Protein AF-A0A9E2EVC2-F1 (afdb_monomer_lite)

Foldseek 3Di:
DQLDDDNCVLVQLQDPVNVVVDLFAEAEAQALVRQLVVQCCCCVVRVHHHQEYEYNCQVDPVSQVSCCVRRVHHYDYCVPRVVVVVVSVCVSSVVDDPPPVPPDD

Structure (mmCIF, N/CA/C/O backbone):
data_AF-A0A9E2EVC2-F1
#
_entry.id   AF-A0A9E2EVC2-F1
#
loop_
_atom_site.group_PDB
_atom_site.id
_atom_site.type_symbol
_atom_site.label_atom_id
_atom_site.label_alt_id
_atom_site.label_comp_id
_atom_site.label_asym_id
_atom_site.label_entity_id
_atom_site.label_seq_id
_atom_site.pdbx_PDB_ins_code
_atom_site.Cartn_x
_atom_site.Cartn_y
_atom_site.Cartn_z
_atom_site.occupancy
_atom_site.B_iso_or_equiv
_atom_site.auth_seq_id
_atom_site.auth_comp_id
_atom_site.auth_asym_id
_atom_site.auth_atom_id
_atom_site.pdbx_PDB_model_num
ATOM 1 N N . ASP A 1 1 ? 1.700 12.436 -0.947 1.00 60.59 1 ASP A N 1
ATOM 2 C CA . ASP A 1 1 ? 1.929 13.203 0.288 1.00 60.59 1 ASP A CA 1
ATOM 3 C C . ASP A 1 1 ? 0.591 13.540 0.945 1.00 60.59 1 ASP A C 1
ATOM 5 O O . ASP A 1 1 ? 0.087 14.644 0.815 1.00 60.59 1 ASP A O 1
ATOM 9 N N . GLY A 1 2 ? -0.072 12.524 1.504 1.00 78.56 2 GLY A N 1
ATOM 10 C CA . GLY A 1 2 ? -1.381 12.687 2.152 1.00 78.56 2 GLY A CA 1
ATOM 11 C C . GLY A 1 2 ? -1.399 12.209 3.601 1.00 78.56 2 GLY A C 1
ATOM 12 O O . GLY A 1 2 ? -2.207 12.693 4.379 1.00 78.56 2 GLY A O 1
ATOM 13 N N . LEU A 1 3 ? -0.499 11.288 3.972 1.00 82.94 3 LEU A N 1
ATOM 14 C CA . LEU A 1 3 ? -0.432 10.705 5.316 1.00 82.94 3 LEU A CA 1
ATOM 15 C C . LEU A 1 3 ? 0.119 11.673 6.366 1.00 82.94 3 LEU A C 1
ATOM 17 O O . LEU A 1 3 ? -0.313 11.626 7.512 1.00 82.94 3 LEU A O 1
ATOM 21 N N . LEU A 1 4 ? 1.062 12.535 5.979 1.00 77.88 4 LEU A N 1
ATOM 22 C CA . LEU A 1 4 ? 1.629 13.565 6.840 1.00 77.88 4 LEU A CA 1
ATOM 23 C C . LEU A 1 4 ? 1.131 14.931 6.375 1.00 77.88 4 LEU A C 1
ATOM 25 O O . LEU A 1 4 ? 1.294 15.293 5.214 1.00 77.88 4 LEU A O 1
ATOM 29 N N . GLY A 1 5 ? 0.532 15.695 7.285 1.00 72.12 5 GLY A N 1
ATOM 30 C CA . GLY A 1 5 ? 0.155 17.083 7.034 1.00 72.12 5 GLY A CA 1
ATOM 31 C C . GLY A 1 5 ? -1.298 17.410 7.361 1.00 72.12 5 GLY A C 1
ATOM 32 O O . GLY A 1 5 ? -2.071 16.589 7.847 1.00 72.12 5 GLY A O 1
ATOM 33 N N . ALA A 1 6 ? -1.677 18.653 7.077 1.00 69.50 6 ALA A N 1
ATOM 34 C CA . ALA A 1 6 ? -2.958 19.237 7.479 1.00 69.50 6 ALA A CA 1
ATOM 35 C C . ALA A 1 6 ? -4.164 18.787 6.627 1.00 69.50 6 ALA A C 1
ATOM 37 O O . ALA A 1 6 ? -5.245 19.357 6.741 1.00 69.50 6 ALA A O 1
ATOM 38 N N . TYR A 1 7 ? -4.000 17.770 5.775 1.00 77.88 7 TYR A N 1
ATOM 39 C CA . TYR A 1 7 ? -5.039 17.295 4.852 1.00 77.88 7 TYR A CA 1
ATOM 40 C C . TYR A 1 7 ? -6.107 16.409 5.516 1.00 77.88 7 TYR A C 1
ATOM 42 O O . TYR A 1 7 ? -7.018 15.937 4.842 1.00 77.88 7 TYR A O 1
ATOM 50 N N . GLY A 1 8 ? -6.010 16.162 6.825 1.00 81.62 8 GLY A N 1
ATOM 51 C CA . GLY A 1 8 ? -7.037 15.454 7.598 1.00 81.62 8 GLY A CA 1
ATOM 52 C C . GLY A 1 8 ? -7.050 13.930 7.437 1.00 81.62 8 GLY A C 1
ATOM 53 O O . GLY A 1 8 ? -7.843 13.270 8.101 1.00 81.62 8 GLY A O 1
ATOM 54 N N . VAL A 1 9 ? -6.159 13.347 6.626 1.00 88.31 9 VAL A N 1
ATOM 55 C CA . VAL A 1 9 ? -6.045 11.883 6.464 1.00 88.31 9 VAL A CA 1
ATOM 56 C C . VAL A 1 9 ? -5.754 11.198 7.797 1.00 88.31 9 VAL A C 1
ATOM 58 O O . VAL A 1 9 ? -6.327 10.154 8.087 1.00 88.31 9 VAL A O 1
ATOM 61 N N . GLU A 1 10 ? -4.934 11.815 8.647 1.00 88.56 10 GLU A N 1
ATOM 62 C CA . GLU A 1 10 ? -4.679 11.315 9.997 1.00 88.56 10 GLU A CA 1
ATOM 63 C C . GLU A 1 10 ? -5.972 11.171 10.814 1.00 88.56 10 GLU A C 1
ATOM 65 O O . GLU A 1 10 ? -6.178 10.141 11.450 1.00 88.56 10 GLU A O 1
ATOM 70 N N . ALA A 1 11 ? -6.876 12.155 10.761 1.00 88.88 11 ALA A N 1
ATOM 71 C CA . ALA A 1 11 ? -8.147 12.082 11.481 1.00 88.88 11 ALA A CA 1
ATOM 72 C C . ALA A 1 11 ? -9.022 10.924 10.973 1.00 88.88 11 ALA A C 1
ATOM 74 O O . ALA A 1 11 ? -9.647 10.235 11.773 1.00 88.88 11 ALA A O 1
ATOM 75 N N . ILE A 1 12 ? -9.007 10.669 9.660 1.00 90.88 12 ILE A N 1
ATOM 76 C CA . ILE A 1 12 ? -9.727 9.553 9.030 1.00 90.88 12 ILE A CA 1
ATOM 77 C C . ILE A 1 12 ? -9.161 8.203 9.493 1.00 90.88 12 ILE A C 1
ATOM 79 O O . ILE A 1 12 ? -9.924 7.313 9.850 1.00 90.88 12 ILE A O 1
ATOM 83 N N . LEU A 1 13 ? -7.834 8.041 9.508 1.00 91.62 13 LEU A N 1
ATOM 84 C CA . LEU A 1 13 ? -7.190 6.772 9.877 1.00 91.62 13 LEU A CA 1
ATOM 85 C C . LEU A 1 13 ? -7.205 6.500 11.393 1.00 91.62 13 LEU A C 1
ATOM 87 O O . LEU A 1 13 ? -7.115 5.343 11.816 1.00 91.62 13 LEU A O 1
ATOM 91 N N . ARG A 1 14 ? -7.327 7.547 12.220 1.00 90.44 14 ARG A N 1
ATOM 92 C CA . ARG A 1 14 ? -7.511 7.417 13.676 1.00 90.44 14 ARG A CA 1
ATOM 93 C C . ARG A 1 14 ? -8.938 7.056 14.071 1.00 90.44 14 ARG A C 1
ATOM 95 O O . ARG A 1 14 ? -9.112 6.488 15.147 1.00 90.44 14 ARG A O 1
ATOM 102 N N . ASP A 1 15 ? -9.927 7.364 13.235 1.00 93.69 15 ASP A N 1
ATOM 103 C CA . ASP A 1 15 ? -11.318 7.022 13.513 1.00 93.69 15 ASP A CA 1
ATOM 104 C C . ASP A 1 15 ? -11.527 5.500 13.471 1.00 93.69 15 ASP A C 1
ATOM 106 O O . ASP A 1 15 ? -11.286 4.833 12.462 1.00 93.69 15 ASP A O 1
ATOM 110 N N . GLU A 1 16 ? -11.978 4.939 14.591 1.00 92.31 16 GLU A N 1
ATOM 111 C CA . GLU A 1 16 ? -12.150 3.494 14.745 1.00 92.31 16 GLU A CA 1
ATOM 112 C C . GLU A 1 16 ? -13.241 2.933 13.834 1.00 92.31 16 GLU A C 1
ATOM 114 O O . GLU A 1 16 ? -13.089 1.830 13.312 1.00 92.31 16 GLU A O 1
ATOM 119 N N . SER A 1 17 ? -14.325 3.684 13.618 1.00 94.62 17 SER A N 1
ATOM 120 C CA . SER A 1 17 ? -15.442 3.237 12.786 1.00 94.62 17 SER A CA 1
ATOM 121 C C . SER A 1 17 ? -15.038 3.170 11.317 1.00 94.62 17 SER A C 1
ATOM 123 O O . SER A 1 17 ? -15.374 2.209 10.623 1.00 94.62 17 SER A O 1
ATOM 125 N N . ILE A 1 18 ? -14.241 4.142 10.865 1.00 93.00 18 ILE A N 1
ATOM 126 C CA . ILE A 1 18 ? -13.677 4.140 9.520 1.00 93.00 18 ILE A CA 1
ATOM 127 C C . ILE A 1 18 ? -12.673 3.003 9.393 1.00 93.00 18 ILE A C 1
ATOM 129 O O . ILE A 1 18 ? -12.784 2.213 8.458 1.00 93.00 18 ILE A O 1
ATOM 133 N N . ARG A 1 19 ? -11.733 2.864 10.337 1.00 91.75 19 ARG A N 1
ATOM 134 C CA . ARG A 1 19 ? -10.724 1.796 10.286 1.00 91.75 19 ARG A CA 1
ATOM 135 C C . ARG A 1 19 ? -11.367 0.409 10.265 1.00 91.75 19 ARG A C 1
ATOM 137 O O . ARG A 1 19 ? -10.937 -0.432 9.486 1.00 91.75 19 ARG A O 1
ATOM 144 N N . ALA A 1 20 ? -12.429 0.192 11.040 1.00 91.75 20 ALA A N 1
ATOM 145 C CA . ALA A 1 20 ? -13.183 -1.061 11.034 1.00 91.75 20 ALA A CA 1
ATOM 146 C C . ALA A 1 20 ? -13.911 -1.328 9.702 1.00 91.75 20 ALA A C 1
ATOM 148 O O . ALA A 1 20 ? -14.169 -2.482 9.366 1.00 91.75 20 ALA A O 1
ATOM 149 N N . ALA A 1 21 ? -14.243 -0.281 8.944 1.00 94.81 21 ALA A N 1
ATOM 150 C CA . ALA A 1 21 ? -14.873 -0.395 7.632 1.00 94.81 21 ALA A CA 1
ATOM 151 C C . ALA A 1 21 ? -13.866 -0.599 6.483 1.00 94.81 21 ALA A C 1
ATOM 153 O O . ALA A 1 21 ? -14.262 -1.019 5.392 1.00 94.81 21 ALA A O 1
ATOM 154 N N . LEU A 1 22 ? -12.575 -0.310 6.690 1.00 93.81 22 LEU A N 1
ATOM 155 C CA . LEU A 1 22 ? -11.545 -0.513 5.673 1.00 93.81 22 LEU A CA 1
ATOM 156 C C . LEU A 1 22 ? -11.292 -2.007 5.455 1.00 93.81 22 LEU A C 1
ATOM 158 O O . LEU A 1 22 ? -10.926 -2.733 6.372 1.00 93.81 22 LEU A O 1
ATOM 162 N N . SER A 1 23 ? -11.406 -2.461 4.207 1.00 94.88 23 SER A N 1
ATOM 163 C CA . SER A 1 23 ? -10.991 -3.822 3.833 1.00 94.88 23 SER A CA 1
ATOM 164 C C . SER A 1 23 ? -9.492 -3.920 3.525 1.00 94.88 23 SER A C 1
ATOM 166 O O . SER A 1 23 ? -8.941 -5.014 3.460 1.00 94.88 23 SER A O 1
ATOM 168 N N . GLY A 1 24 ? -8.825 -2.782 3.320 1.00 93.88 24 GLY A N 1
ATOM 169 C CA . GLY A 1 24 ? -7.395 -2.711 3.051 1.00 93.88 24 GLY A CA 1
ATOM 170 C C . GLY A 1 24 ? -6.945 -1.330 2.593 1.00 93.88 24 GLY A C 1
ATOM 171 O O . GLY A 1 24 ? -7.763 -0.481 2.236 1.00 93.88 24 GLY A O 1
ATOM 172 N N . VAL A 1 25 ? -5.630 -1.118 2.583 1.00 95.88 25 VAL A N 1
ATOM 173 C CA . VAL A 1 25 ? -4.994 0.127 2.132 1.00 95.88 25 VAL A CA 1
ATOM 174 C C . VAL A 1 25 ? -3.952 -0.188 1.065 1.00 95.88 25 VAL A C 1
ATOM 176 O O . VAL A 1 25 ? -3.149 -1.103 1.229 1.00 95.88 25 VAL A O 1
ATOM 179 N N . VAL A 1 26 ? -3.950 0.586 -0.021 1.00 97.06 26 VAL A N 1
ATOM 180 C CA . VAL A 1 26 ? -2.876 0.601 -1.025 1.00 97.06 26 VAL A CA 1
ATOM 181 C C . VAL A 1 26 ? -2.173 1.945 -0.929 1.00 97.06 26 VAL A C 1
ATOM 183 O O . VAL A 1 26 ? -2.809 2.992 -1.054 1.00 97.06 26 VAL A O 1
ATOM 186 N N . LEU A 1 27 ? -0.864 1.926 -0.694 1.00 97.06 27 LEU A N 1
ATOM 187 C CA . LEU A 1 27 ? -0.071 3.139 -0.550 1.00 97.06 27 LEU A CA 1
ATOM 188 C C . LEU A 1 27 ? 0.469 3.582 -1.912 1.00 97.06 27 LEU A C 1
ATOM 190 O O . LEU A 1 27 ? 1.267 2.878 -2.520 1.00 97.06 27 LEU A O 1
ATOM 194 N N . CYS A 1 28 ? 0.085 4.769 -2.376 1.00 96.38 28 CYS A N 1
ATOM 195 C CA . CYS A 1 28 ? 0.689 5.387 -3.557 1.00 96.38 28 CYS A CA 1
ATOM 196 C C . CYS A 1 28 ? 1.825 6.331 -3.138 1.00 96.38 28 CYS A C 1
ATOM 198 O O . CYS A 1 28 ? 1.603 7.256 -2.351 1.00 96.38 28 CYS A O 1
ATOM 200 N N . ALA A 1 29 ? 3.030 6.106 -3.658 1.00 96.25 29 ALA A N 1
ATOM 201 C CA . ALA A 1 29 ? 4.234 6.835 -3.282 1.00 96.25 29 ALA A CA 1
ATOM 202 C C . ALA A 1 29 ? 5.067 7.249 -4.504 1.00 96.25 29 ALA A C 1
ATOM 204 O O . ALA A 1 29 ? 5.116 6.548 -5.515 1.00 96.25 29 ALA A O 1
ATOM 205 N N . ASN A 1 30 ? 5.739 8.398 -4.392 1.00 94.88 30 ASN A N 1
ATOM 206 C CA . ASN A 1 30 ? 6.517 8.991 -5.484 1.00 94.88 30 ASN A CA 1
ATOM 207 C C . ASN A 1 30 ? 7.919 8.388 -5.630 1.00 94.88 30 ASN A C 1
ATOM 209 O O . ASN A 1 30 ? 8.472 8.382 -6.722 1.00 94.88 30 ASN A O 1
ATOM 213 N N . ASP A 1 31 ? 8.510 7.902 -4.546 1.00 95.69 31 ASP A N 1
ATOM 214 C CA . ASP A 1 31 ? 9.870 7.373 -4.536 1.00 95.69 31 ASP A CA 1
ATOM 215 C C . ASP A 1 31 ? 10.034 6.326 -3.416 1.00 95.69 31 ASP A C 1
ATOM 217 O O . ASP A 1 31 ? 9.177 6.246 -2.525 1.00 95.69 31 ASP A O 1
ATOM 221 N N . PRO A 1 32 ? 11.112 5.518 -3.433 1.00 95.50 32 PRO A N 1
ATOM 222 C CA . PRO A 1 32 ? 11.302 4.464 -2.441 1.00 95.50 32 PRO A CA 1
ATOM 223 C C . PRO A 1 32 ? 11.405 4.952 -0.988 1.00 95.50 32 PRO A C 1
ATOM 225 O O . PRO A 1 32 ? 10.983 4.238 -0.080 1.00 95.50 32 PRO A O 1
ATOM 228 N N . VAL A 1 33 ? 11.925 6.161 -0.746 1.00 95.94 33 VAL A N 1
ATOM 229 C CA . VAL A 1 33 ? 12.025 6.728 0.610 1.00 95.94 33 VAL A CA 1
ATOM 230 C C . VAL A 1 33 ? 10.639 7.128 1.106 1.00 95.94 33 VAL A C 1
ATOM 232 O O . VAL A 1 33 ? 10.261 6.775 2.223 1.00 95.94 33 VAL A O 1
ATOM 235 N N . GLY A 1 34 ? 9.853 7.808 0.266 1.00 95.50 34 GLY A N 1
ATOM 236 C CA . GLY A 1 34 ? 8.471 8.172 0.577 1.00 95.50 34 GLY A CA 1
ATOM 237 C C . GLY A 1 34 ? 7.566 6.954 0.789 1.00 95.50 34 GLY A C 1
ATOM 238 O O . GLY A 1 34 ? 6.724 6.955 1.685 1.00 95.50 34 GLY A O 1
ATOM 239 N N . ALA A 1 35 ? 7.768 5.895 0.006 1.00 96.81 35 ALA A N 1
ATOM 240 C CA . ALA A 1 35 ? 7.078 4.622 0.175 1.00 96.81 35 ALA A CA 1
ATOM 241 C C . ALA A 1 35 ? 7.421 3.959 1.514 1.00 96.81 35 ALA A C 1
ATOM 243 O O . ALA A 1 35 ? 6.511 3.640 2.276 1.00 96.81 35 ALA A O 1
ATOM 244 N N . TRP A 1 36 ? 8.711 3.810 1.831 1.00 96.75 36 TRP A N 1
ATOM 245 C CA . TRP A 1 36 ? 9.146 3.234 3.105 1.00 96.75 36 TRP A CA 1
ATOM 246 C C . TRP A 1 36 ? 8.615 4.032 4.298 1.00 96.75 36 TRP A C 1
ATOM 248 O O . TRP A 1 36 ? 7.995 3.464 5.194 1.00 96.75 36 TRP A O 1
ATOM 258 N N . GLY A 1 37 ? 8.762 5.360 4.271 1.00 96.31 37 GLY A N 1
ATOM 259 C CA . GLY A 1 37 ? 8.237 6.228 5.323 1.00 96.31 37 GLY A CA 1
ATOM 260 C C . GLY A 1 37 ? 6.721 6.098 5.478 1.00 96.31 37 GLY A C 1
ATOM 261 O O . GLY A 1 37 ? 6.224 5.983 6.595 1.00 96.31 37 GLY A O 1
ATOM 262 N N . GLY A 1 38 ? 5.978 6.051 4.369 1.00 96.06 38 GLY A N 1
ATOM 263 C CA . GLY A 1 38 ? 4.530 5.851 4.395 1.00 96.06 38 GLY A CA 1
ATOM 264 C C . GLY A 1 38 ? 4.117 4.499 4.985 1.00 96.06 38 GLY A C 1
ATOM 265 O O . GLY A 1 38 ? 3.169 4.455 5.765 1.00 96.06 38 GLY A O 1
ATOM 266 N N . VAL A 1 39 ? 4.839 3.417 4.673 1.00 96.94 39 VAL A N 1
ATOM 267 C CA . VAL A 1 39 ? 4.606 2.087 5.264 1.00 96.94 39 VAL A CA 1
ATOM 268 C C . VAL A 1 39 ? 4.854 2.110 6.774 1.00 96.94 39 VAL A C 1
ATOM 270 O O . VAL A 1 39 ? 4.006 1.647 7.536 1.00 96.94 39 VAL A O 1
ATOM 273 N N . GLU A 1 40 ? 5.966 2.695 7.222 1.00 96.62 40 GLU A N 1
ATOM 274 C CA . GLU A 1 40 ? 6.281 2.804 8.651 1.00 96.62 40 GLU A CA 1
ATOM 275 C C . GLU A 1 40 ? 5.251 3.647 9.411 1.00 96.62 40 GLU A C 1
ATOM 277 O O . GLU A 1 40 ? 4.872 3.307 10.530 1.00 96.62 40 GLU A O 1
ATOM 282 N N . ILE A 1 41 ? 4.752 4.725 8.806 1.00 95.56 41 ILE A N 1
ATOM 283 C CA . ILE A 1 41 ? 3.708 5.565 9.404 1.00 95.56 41 ILE A CA 1
ATOM 284 C C . ILE A 1 41 ? 2.383 4.806 9.510 1.00 95.56 41 ILE A C 1
ATOM 286 O O . ILE A 1 41 ? 1.725 4.883 10.546 1.00 95.56 41 ILE A O 1
ATOM 290 N N . LEU A 1 42 ? 1.989 4.061 8.472 1.00 95.75 42 LEU A N 1
ATOM 291 C CA . LEU A 1 42 ? 0.775 3.241 8.500 1.00 95.75 42 LEU A CA 1
ATOM 292 C C . LEU A 1 42 ? 0.837 2.184 9.606 1.00 95.75 42 LEU A C 1
ATOM 294 O O . LEU A 1 42 ? -0.085 2.101 10.419 1.00 95.75 42 LEU A O 1
ATOM 298 N N . ARG A 1 43 ? 1.949 1.450 9.696 1.00 96.12 43 ARG A N 1
ATOM 299 C CA . ARG A 1 43 ? 2.134 0.390 10.694 1.00 96.12 43 ARG A CA 1
ATOM 300 C C . ARG A 1 43 ? 2.219 0.944 12.110 1.00 96.12 43 ARG A C 1
ATOM 302 O O . ARG A 1 43 ? 1.433 0.566 12.970 1.00 96.12 43 ARG A O 1
ATOM 309 N N . ASN A 1 44 ? 3.145 1.868 12.349 1.00 95.00 44 ASN A N 1
ATOM 310 C CA . ASN A 1 44 ? 3.464 2.319 13.704 1.00 95.00 44 ASN A CA 1
ATOM 311 C C . ASN A 1 44 ? 2.511 3.411 14.213 1.00 95.00 44 ASN A C 1
ATOM 313 O O . ASN A 1 44 ? 2.356 3.582 15.420 1.00 95.00 44 ASN A O 1
ATOM 317 N N . GLY A 1 45 ? 1.900 4.183 13.309 1.00 92.38 45 GLY A N 1
ATOM 318 C CA . GLY A 1 45 ? 1.017 5.298 13.654 1.00 92.38 45 GLY A CA 1
ATOM 319 C C . GLY A 1 45 ? -0.470 4.947 13.659 1.00 92.38 45 GLY A C 1
ATOM 320 O O . GLY A 1 45 ? -1.223 5.544 14.433 1.00 92.38 45 GLY A O 1
ATOM 321 N N . PHE A 1 46 ? -0.887 4.000 12.811 1.00 92.62 46 PHE A N 1
ATOM 322 C CA . PHE A 1 46 ? -2.302 3.698 12.568 1.00 92.62 46 PHE A CA 1
ATOM 323 C C . PHE A 1 46 ? -2.678 2.220 12.718 1.00 92.62 46 PHE A C 1
ATOM 325 O O . PHE A 1 46 ? -3.862 1.911 12.592 1.00 92.62 46 PHE A O 1
ATOM 332 N N . ASP A 1 47 ? -1.718 1.335 13.009 1.00 93.50 47 ASP A N 1
ATOM 333 C CA . ASP A 1 47 ? -1.924 -0.120 13.070 1.00 93.50 47 ASP A CA 1
ATOM 334 C C . ASP A 1 47 ? -2.515 -0.683 11.762 1.00 93.50 47 ASP A C 1
ATOM 336 O O . ASP A 1 47 ? -3.424 -1.510 11.742 1.00 93.50 47 ASP A O 1
ATOM 340 N N . ILE A 1 48 ? -2.026 -0.165 10.630 1.00 94.94 48 ILE A N 1
ATOM 341 C CA . ILE A 1 48 ? -2.444 -0.569 9.287 1.00 94.94 48 ILE A CA 1
ATOM 342 C C . ILE A 1 48 ? -1.239 -1.143 8.548 1.00 94.94 48 ILE A C 1
ATOM 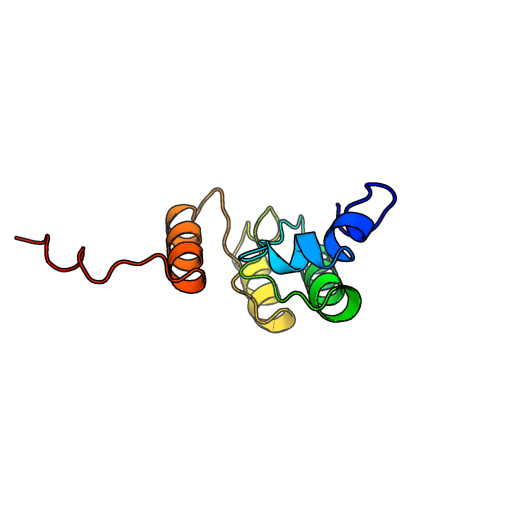344 O O . ILE A 1 48 ? -0.256 -0.444 8.307 1.00 94.94 48 ILE A O 1
ATOM 348 N N . ASP A 1 49 ? -1.348 -2.396 8.112 1.00 95.75 49 ASP A N 1
ATOM 349 C CA . ASP A 1 49 ? -0.408 -2.986 7.159 1.00 95.75 49 ASP A CA 1
ATOM 350 C C . ASP A 1 49 ? -0.955 -2.814 5.729 1.00 95.75 49 ASP A C 1
ATOM 352 O O . ASP A 1 49 ? -2.030 -3.342 5.413 1.00 95.75 49 ASP A O 1
ATOM 356 N N . PRO A 1 50 ? -0.292 -2.036 4.853 1.00 96.81 50 PRO A N 1
ATOM 357 C CA . PRO A 1 50 ? -0.772 -1.844 3.492 1.00 96.81 50 PRO A CA 1
ATOM 358 C C . PRO A 1 50 ? -0.670 -3.142 2.681 1.00 96.81 50 PRO A C 1
ATOM 360 O O . PRO A 1 50 ? 0.304 -3.885 2.772 1.00 96.81 50 PRO A O 1
ATOM 363 N N . ILE A 1 51 ? -1.657 -3.383 1.816 1.00 97.81 51 ILE A N 1
ATOM 364 C CA . ILE A 1 51 ? -1.700 -4.560 0.938 1.00 97.81 51 ILE A CA 1
ATOM 365 C C . ILE A 1 51 ? -0.613 -4.488 -0.139 1.00 97.81 51 ILE A C 1
ATOM 367 O O . ILE A 1 51 ? -0.042 -5.513 -0.516 1.00 97.81 51 ILE A O 1
ATOM 371 N N . ALA A 1 52 ? -0.373 -3.287 -0.665 1.00 97.88 52 ALA A N 1
ATOM 372 C CA . ALA A 1 52 ? 0.595 -3.032 -1.719 1.00 97.88 52 ALA A CA 1
ATOM 373 C C . ALA A 1 52 ? 1.077 -1.575 -1.687 1.00 97.88 52 ALA A C 1
ATOM 375 O O . ALA A 1 52 ? 0.369 -0.680 -1.211 1.00 97.88 52 ALA A O 1
ATOM 376 N N . VAL A 1 53 ? 2.255 -1.346 -2.260 1.00 98.06 53 VAL A N 1
ATOM 377 C CA . VAL A 1 53 ? 2.764 -0.032 -2.652 1.00 98.06 53 VAL A CA 1
ATOM 378 C C . VAL A 1 53 ? 2.648 0.117 -4.169 1.00 98.06 53 VAL A C 1
ATOM 380 O O . VAL A 1 53 ? 2.928 -0.817 -4.919 1.00 98.06 53 VAL A O 1
ATOM 383 N N . THR A 1 54 ? 2.245 1.298 -4.626 1.00 98.00 54 THR A N 1
ATOM 384 C CA . THR A 1 54 ? 2.167 1.665 -6.042 1.00 98.00 54 THR A CA 1
ATOM 385 C C . THR A 1 54 ? 2.631 3.107 -6.271 1.00 98.00 54 THR A C 1
ATOM 387 O O . THR A 1 54 ? 3.076 3.780 -5.341 1.00 98.00 54 THR A O 1
ATOM 390 N N . GLY A 1 55 ? 2.508 3.597 -7.504 1.00 96.81 55 GLY A N 1
ATOM 391 C CA . GLY A 1 55 ? 2.917 4.941 -7.913 1.00 96.81 55 GLY A CA 1
ATOM 392 C C . GLY A 1 55 ? 4.345 4.988 -8.461 1.00 96.81 55 GLY A C 1
ATOM 393 O O . GLY A 1 55 ? 4.948 3.931 -8.670 1.00 96.81 55 GLY A O 1
ATOM 394 N N . PRO A 1 56 ? 4.903 6.191 -8.686 1.00 97.31 56 PRO A N 1
ATOM 395 C CA . PRO A 1 56 ? 6.215 6.350 -9.321 1.00 97.31 56 PRO A CA 1
ATOM 396 C C . PRO A 1 56 ? 7.377 5.636 -8.606 1.00 97.31 56 PRO A C 1
ATOM 398 O O . PRO A 1 56 ? 8.356 5.245 -9.238 1.00 97.31 56 PRO A O 1
ATOM 401 N N . ALA A 1 57 ? 7.239 5.334 -7.307 1.00 97.25 57 ALA A N 1
ATOM 402 C CA . ALA A 1 57 ? 8.180 4.483 -6.569 1.00 97.25 57 ALA A CA 1
ATOM 403 C C . ALA A 1 57 ? 8.353 3.069 -7.170 1.00 97.25 57 ALA A C 1
ATOM 405 O O . ALA A 1 57 ? 9.319 2.376 -6.858 1.00 97.25 57 ALA A O 1
ATOM 406 N N . THR A 1 58 ? 7.418 2.646 -8.023 1.00 98.00 58 THR A N 1
ATOM 407 C CA . THR A 1 58 ? 7.361 1.325 -8.664 1.00 98.00 58 THR A CA 1
ATOM 408 C C . THR A 1 58 ? 7.596 1.385 -10.180 1.00 98.00 58 THR A C 1
ATOM 410 O O . THR A 1 58 ? 7.305 0.428 -10.889 1.00 98.00 58 THR A O 1
ATOM 413 N N . ASP A 1 59 ? 8.101 2.501 -10.718 1.00 97.12 59 ASP A N 1
ATOM 414 C CA . ASP A 1 59 ? 8.309 2.676 -12.169 1.00 97.12 59 ASP A CA 1
ATOM 415 C C . ASP A 1 59 ? 9.437 1.809 -12.749 1.00 97.12 59 ASP A C 1
ATOM 417 O O . ASP A 1 59 ? 9.488 1.581 -13.958 1.00 97.12 59 ASP A O 1
ATOM 421 N N . ASN A 1 60 ? 10.359 1.327 -11.914 1.00 96.12 60 ASN A N 1
ATOM 422 C CA . ASN A 1 60 ? 11.475 0.494 -12.350 1.00 96.12 60 ASN A CA 1
ATOM 423 C C . ASN A 1 60 ? 11.825 -0.592 -11.326 1.00 96.12 60 ASN A C 1
ATOM 425 O O . ASN A 1 60 ? 11.447 -0.521 -10.156 1.00 96.12 60 ASN A O 1
ATOM 429 N N . GLN A 1 61 ? 12.598 -1.580 -11.785 1.00 96.56 61 GLN A N 1
ATOM 430 C CA . GLN A 1 61 ? 12.976 -2.742 -10.982 1.00 96.56 61 GLN A CA 1
ATOM 431 C C . GLN A 1 61 ? 13.767 -2.364 -9.724 1.00 96.56 61 GLN A C 1
ATOM 433 O O . GLN A 1 61 ? 13.503 -2.907 -8.663 1.00 96.56 61 GLN A O 1
ATOM 438 N N . VAL A 1 62 ? 14.674 -1.384 -9.809 1.00 96.38 62 VAL A N 1
ATOM 439 C CA . VAL A 1 62 ? 15.480 -0.947 -8.655 1.00 96.38 62 VAL A CA 1
ATOM 440 C C . VAL A 1 62 ? 14.589 -0.415 -7.530 1.00 96.38 62 VAL A C 1
ATOM 442 O O . VAL A 1 62 ? 14.803 -0.743 -6.366 1.00 96.38 62 VAL A O 1
ATOM 445 N N . GLY A 1 63 ? 13.576 0.389 -7.864 1.00 94.81 63 GLY A N 1
ATOM 446 C CA . GLY A 1 63 ? 12.595 0.875 -6.895 1.00 94.81 63 GLY A CA 1
ATOM 447 C C . GLY A 1 63 ? 11.807 -0.269 -6.262 1.00 94.81 63 GLY A C 1
ATOM 448 O O . GLY A 1 63 ? 11.705 -0.335 -5.039 1.00 94.81 63 GLY A O 1
ATOM 449 N N . ILE A 1 64 ? 11.321 -1.207 -7.080 1.00 97.00 64 ILE A N 1
ATOM 450 C CA . ILE A 1 64 ? 10.589 -2.397 -6.622 1.00 97.00 64 ILE A CA 1
ATOM 451 C C . ILE A 1 64 ? 11.445 -3.243 -5.666 1.00 97.00 64 ILE A C 1
ATOM 453 O O . ILE A 1 64 ? 10.963 -3.609 -4.594 1.00 97.00 64 ILE A O 1
ATOM 457 N N . ASP A 1 65 ? 12.709 -3.499 -6.005 1.00 96.44 65 ASP A N 1
ATOM 458 C CA . ASP A 1 65 ? 13.626 -4.312 -5.198 1.00 96.44 65 ASP A CA 1
ATOM 459 C C . ASP A 1 65 ? 13.881 -3.672 -3.825 1.00 96.44 65 ASP A C 1
ATOM 461 O O . ASP A 1 65 ? 13.767 -4.336 -2.794 1.00 96.44 65 ASP A O 1
ATOM 465 N N . ILE A 1 66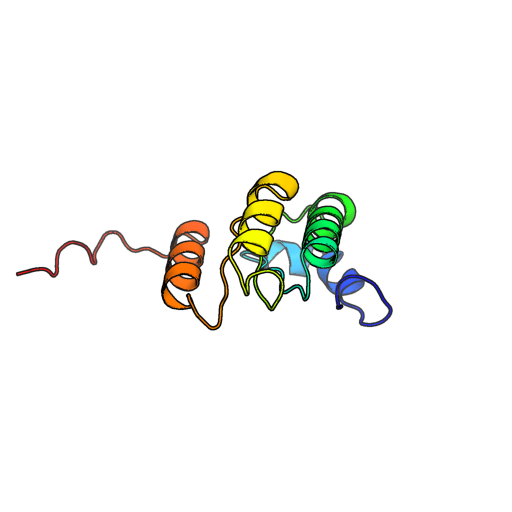 ? 14.123 -2.353 -3.785 1.00 95.75 66 ILE A N 1
ATOM 466 C CA . ILE A 1 66 ? 14.276 -1.610 -2.523 1.00 95.75 66 ILE A CA 1
ATOM 467 C C . ILE A 1 66 ? 13.025 -1.762 -1.653 1.00 95.75 66 ILE A C 1
ATOM 469 O O . ILE A 1 66 ? 13.132 -1.957 -0.442 1.00 95.75 66 ILE A O 1
ATOM 473 N N . LEU A 1 67 ? 11.831 -1.669 -2.243 1.00 96.31 67 LEU A N 1
ATOM 474 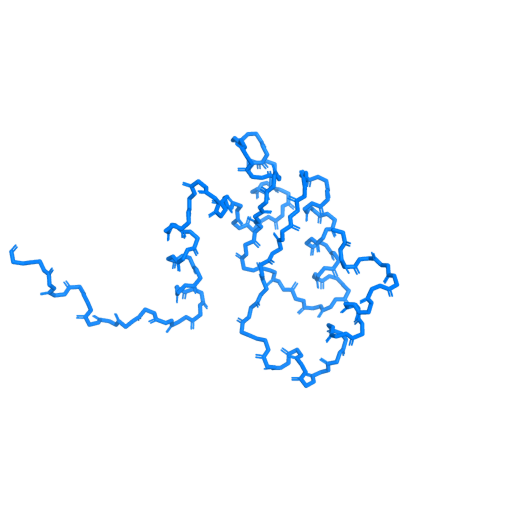C CA . LEU A 1 67 ? 10.581 -1.802 -1.495 1.00 96.31 67 LEU A CA 1
ATOM 475 C C . LEU A 1 67 ? 10.352 -3.225 -0.992 1.00 96.31 67 LEU A C 1
ATOM 477 O O . LEU A 1 67 ? 9.937 -3.393 0.156 1.00 96.31 67 LEU A O 1
ATOM 481 N N . ALA A 1 68 ? 10.672 -4.235 -1.797 1.00 94.06 68 ALA A N 1
ATOM 482 C CA . ALA A 1 68 ? 10.603 -5.629 -1.382 1.00 94.06 68 ALA A CA 1
ATOM 483 C C . ALA A 1 68 ? 11.522 -5.895 -0.177 1.00 94.06 68 ALA A C 1
ATOM 485 O O . ALA A 1 68 ? 11.075 -6.4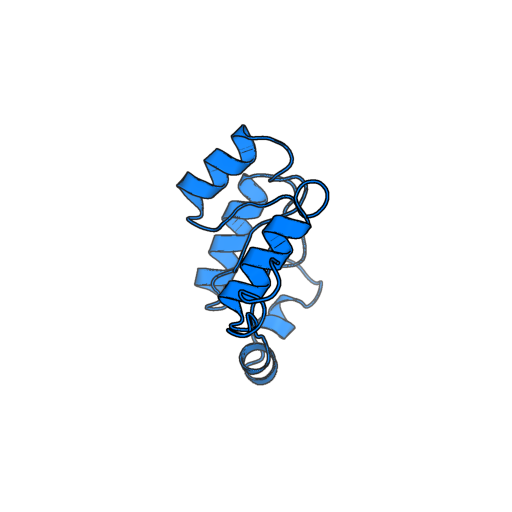59 0.821 1.00 94.06 68 ALA A O 1
ATOM 486 N N . GLU A 1 69 ? 12.768 -5.413 -0.227 1.00 95.50 69 GLU A N 1
ATOM 487 C CA . GLU A 1 69 ? 13.752 -5.583 0.848 1.00 95.50 69 GLU A CA 1
ATOM 488 C C . GLU A 1 69 ? 13.411 -4.791 2.117 1.00 95.50 69 GLU A C 1
ATOM 490 O O . GLU A 1 69 ? 13.603 -5.279 3.230 1.00 95.50 69 GLU A O 1
ATOM 495 N N . ARG A 1 70 ? 12.948 -3.542 1.969 1.00 95.44 70 ARG A N 1
ATOM 496 C CA . ARG A 1 70 ? 12.795 -2.604 3.094 1.00 95.44 70 ARG A CA 1
ATOM 497 C C . ARG A 1 70 ? 11.408 -2.607 3.711 1.00 95.44 70 ARG A C 1
ATOM 499 O O . ARG A 1 70 ? 11.292 -2.395 4.913 1.00 95.44 70 ARG A O 1
ATOM 506 N N . CYS A 1 71 ? 10.369 -2.781 2.901 1.00 94.69 71 CYS A N 1
ATOM 507 C CA . CYS A 1 71 ? 8.986 -2.660 3.356 1.00 94.69 71 CYS A CA 1
ATOM 508 C C . CYS A 1 71 ? 8.357 -4.026 3.631 1.00 94.69 71 CYS A C 1
ATOM 510 O O . CYS A 1 71 ? 7.441 -4.106 4.451 1.00 94.69 71 CYS A O 1
ATOM 512 N N . ASN A 1 72 ? 8.828 -5.094 2.973 1.00 94.94 72 ASN A N 1
ATOM 513 C CA . ASN A 1 72 ? 8.172 -6.404 2.973 1.00 94.94 72 ASN A CA 1
ATOM 514 C C . ASN A 1 72 ? 6.680 -6.295 2.582 1.00 94.94 72 ASN A C 1
ATOM 516 O O . ASN A 1 72 ? 5.804 -6.905 3.192 1.00 94.94 72 ASN A O 1
ATOM 520 N N . VAL A 1 73 ? 6.392 -5.444 1.593 1.00 95.19 73 VAL A N 1
ATOM 521 C CA . VAL A 1 73 ? 5.059 -5.203 1.022 1.00 95.19 73 VAL A CA 1
ATOM 522 C C . VAL A 1 73 ? 5.184 -5.333 -0.498 1.00 95.19 73 VAL A C 1
ATOM 524 O O . VAL A 1 73 ? 6.165 -4.829 -1.049 1.00 95.19 73 VAL A O 1
ATOM 527 N N . PRO A 1 74 ? 4.228 -5.974 -1.195 1.00 97.25 74 PRO A N 1
ATOM 528 C CA . PRO A 1 74 ? 4.223 -6.023 -2.654 1.00 97.25 74 PRO A CA 1
ATOM 529 C C . PRO A 1 74 ? 4.299 -4.624 -3.273 1.00 97.25 74 PRO A C 1
ATOM 531 O O . PRO A 1 74 ? 3.490 -3.757 -2.947 1.00 97.25 74 PRO A O 1
ATOM 534 N N . ALA A 1 75 ? 5.247 -4.410 -4.181 1.00 97.94 75 ALA A N 1
ATOM 535 C CA . ALA A 1 75 ? 5.401 -3.168 -4.927 1.00 97.94 75 ALA A CA 1
ATOM 536 C C . ALA A 1 75 ? 4.986 -3.409 -6.383 1.00 97.94 75 ALA A C 1
ATOM 538 O O . ALA A 1 75 ? 5.690 -4.096 -7.117 1.00 97.94 75 ALA A O 1
ATOM 539 N N . ILE A 1 76 ? 3.827 -2.880 -6.783 1.00 98.19 76 ILE A N 1
ATOM 540 C CA . ILE A 1 76 ? 3.232 -3.127 -8.103 1.00 98.19 76 ILE A CA 1
ATOM 541 C C . ILE A 1 76 ? 2.777 -1.804 -8.703 1.00 98.19 76 ILE A C 1
ATOM 543 O O . ILE A 1 76 ? 1.985 -1.065 -8.112 1.00 98.19 76 ILE A O 1
ATOM 547 N N . ASN A 1 77 ? 3.240 -1.512 -9.913 1.00 97.88 77 ASN A N 1
ATOM 548 C CA . ASN A 1 77 ? 2.858 -0.300 -10.619 1.00 97.88 77 ASN A CA 1
ATOM 549 C C . ASN A 1 77 ? 1.444 -0.421 -11.193 1.00 97.88 77 ASN A C 1
ATOM 551 O O . ASN A 1 77 ? 1.193 -1.218 -12.094 1.00 97.88 77 ASN A O 1
ATOM 555 N N . ALA A 1 78 ? 0.518 0.401 -10.701 1.00 97.44 78 ALA A N 1
ATOM 556 C CA . ALA A 1 78 ? -0.883 0.348 -11.102 1.00 97.44 78 ALA A CA 1
ATOM 557 C C . ALA A 1 78 ? -1.107 0.720 -12.576 1.00 97.44 78 ALA A C 1
ATOM 559 O O . ALA A 1 78 ? -2.124 0.331 -13.142 1.00 97.44 78 ALA A O 1
ATOM 560 N N . MET A 1 79 ? -0.192 1.467 -13.205 1.00 97.12 79 MET A N 1
ATOM 561 C CA . MET A 1 79 ? -0.329 1.879 -14.605 1.00 97.12 79 MET A CA 1
ATOM 562 C C . MET A 1 79 ? 0.184 0.817 -15.578 1.00 97.12 79 MET A C 1
ATOM 564 O O . MET A 1 79 ? -0.422 0.618 -16.627 1.00 97.12 79 MET A O 1
ATOM 568 N N . THR A 1 80 ? 1.281 0.132 -15.247 1.00 97.44 80 THR A N 1
ATOM 569 C CA . THR A 1 80 ? 1.904 -0.864 -16.138 1.00 97.44 80 THR A CA 1
ATOM 570 C C . THR A 1 80 ? 1.519 -2.307 -15.807 1.00 97.44 80 THR A C 1
ATOM 572 O O . THR A 1 80 ? 1.515 -3.147 -16.702 1.00 97.44 80 THR A O 1
ATOM 575 N N . HIS A 1 81 ? 1.125 -2.589 -14.562 1.00 97.50 81 HIS A N 1
ATOM 576 C CA . HIS A 1 81 ? 0.811 -3.928 -14.044 1.00 97.50 81 HIS A CA 1
ATOM 577 C C . HIS A 1 81 ? -0.567 -3.961 -13.348 1.00 97.50 81 HIS A C 1
ATOM 579 O O . HIS A 1 81 ? -0.761 -4.593 -12.311 1.00 97.50 81 HIS A O 1
ATOM 585 N N . ALA A 1 82 ? -1.560 -3.272 -13.926 1.00 96.62 82 ALA A N 1
ATOM 586 C CA . ALA A 1 82 ? -2.900 -3.120 -13.343 1.00 96.62 82 ALA A CA 1
ATOM 587 C C . ALA A 1 82 ? -3.611 -4.456 -13.045 1.00 96.62 82 ALA A C 1
ATOM 589 O O . ALA A 1 82 ? -4.262 -4.590 -12.010 1.00 96.62 82 ALA A O 1
ATOM 590 N N . ALA A 1 83 ? -3.489 -5.440 -13.944 1.00 96.81 83 ALA A N 1
ATOM 591 C CA . ALA A 1 83 ? -4.106 -6.757 -13.774 1.00 96.81 83 ALA A CA 1
ATOM 592 C C . ALA A 1 83 ? -3.499 -7.514 -12.585 1.00 96.81 83 ALA A C 1
ATOM 594 O O . ALA A 1 83 ? -4.232 -8.015 -11.739 1.00 96.81 83 ALA A O 1
ATOM 595 N N . GLU A 1 84 ? -2.170 -7.507 -12.472 1.00 97.31 84 GLU A N 1
ATOM 596 C CA . GLU A 1 84 ? -1.444 -8.124 -11.360 1.00 97.31 84 GLU A CA 1
ATOM 597 C C . GLU A 1 84 ? -1.830 -7.493 -10.015 1.00 97.31 84 GLU A C 1
ATOM 599 O O . GLU A 1 84 ? -2.123 -8.202 -9.050 1.00 97.31 84 GLU A O 1
ATOM 604 N N . LEU A 1 85 ? -1.914 -6.158 -9.962 1.00 97.50 85 LEU A N 1
ATOM 605 C CA . LEU A 1 85 ? -2.398 -5.453 -8.777 1.00 97.50 85 LEU A CA 1
ATOM 606 C C . LEU A 1 85 ? -3.837 -5.869 -8.439 1.00 97.50 85 LEU A C 1
ATOM 608 O O . LEU A 1 85 ? -4.144 -6.147 -7.281 1.00 97.50 85 LEU A O 1
ATOM 612 N N . GLY A 1 86 ? -4.718 -5.946 -9.438 1.00 96.56 86 GLY A N 1
ATOM 613 C CA . GLY A 1 86 ? -6.102 -6.385 -9.261 1.00 96.56 86 GLY A CA 1
ATOM 614 C C . GLY A 1 86 ? -6.217 -7.814 -8.726 1.00 96.56 86 GLY A C 1
ATOM 615 O O . GLY A 1 86 ? -7.029 -8.071 -7.836 1.00 96.56 86 GLY A O 1
ATOM 616 N N . ASP A 1 87 ? -5.397 -8.737 -9.220 1.00 97.00 87 ASP A N 1
ATOM 617 C CA . ASP A 1 87 ? -5.362 -10.127 -8.760 1.00 97.00 87 ASP A CA 1
ATOM 618 C C . ASP A 1 87 ? -4.862 -10.231 -7.315 1.00 97.00 87 ASP A C 1
ATOM 620 O O . ASP A 1 87 ? -5.463 -10.936 -6.495 1.00 97.00 87 ASP A O 1
ATOM 624 N N . LEU A 1 88 ? -3.817 -9.471 -6.962 1.00 96.31 88 LEU A N 1
ATOM 625 C CA . LEU A 1 88 ? -3.337 -9.368 -5.5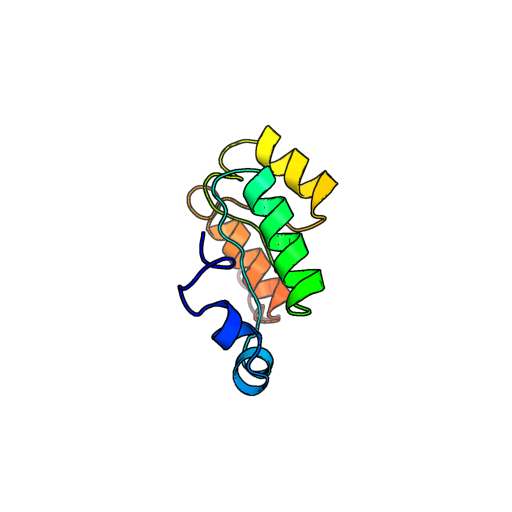85 1.00 96.31 88 LEU A CA 1
ATOM 626 C C . LEU A 1 88 ? -4.443 -8.858 -4.653 1.00 96.31 88 LEU A C 1
ATOM 628 O O . LEU A 1 88 ? -4.676 -9.455 -3.599 1.00 96.31 88 LEU A O 1
ATOM 632 N N . LEU A 1 89 ? -5.139 -7.782 -5.034 1.00 95.75 89 LEU A N 1
ATOM 633 C CA . LEU A 1 89 ? -6.212 -7.199 -4.227 1.00 95.75 89 LEU A CA 1
ATOM 634 C C . LEU A 1 89 ? -7.379 -8.172 -4.056 1.00 95.75 89 LEU A C 1
ATOM 636 O O . LEU A 1 89 ? -7.827 -8.389 -2.934 1.00 95.75 89 LEU A O 1
ATOM 640 N N . GLN A 1 90 ? -7.838 -8.815 -5.130 1.00 95.44 90 GLN A N 1
ATOM 641 C CA . GLN A 1 90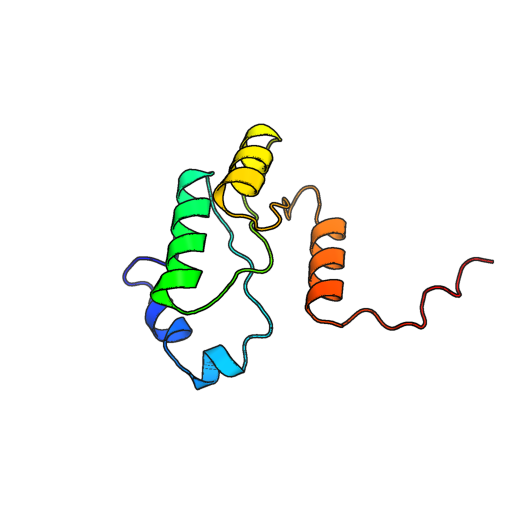 ? -8.904 -9.817 -5.047 1.00 95.44 90 GLN A CA 1
ATOM 642 C C . GLN A 1 90 ? -8.529 -10.978 -4.124 1.00 95.44 90 GLN A C 1
ATOM 644 O O . GLN A 1 90 ? -9.355 -11.415 -3.323 1.00 95.44 90 GLN A O 1
ATOM 649 N N . SER A 1 91 ? -7.289 -11.461 -4.215 1.00 94.88 91 SER A N 1
ATOM 650 C CA . SER A 1 91 ? -6.773 -12.531 -3.360 1.00 94.88 91 SER A CA 1
ATOM 651 C C . SER A 1 91 ? -6.749 -12.113 -1.887 1.00 94.88 91 SER A C 1
ATOM 653 O O . SER A 1 91 ? -7.293 -12.810 -1.031 1.00 94.88 91 SER A O 1
ATOM 655 N N . ARG A 1 92 ? -6.193 -10.933 -1.588 1.00 94.38 92 ARG A N 1
ATOM 656 C CA . ARG A 1 92 ? -6.062 -10.400 -0.221 1.00 94.38 92 ARG A CA 1
ATOM 657 C C . ARG A 1 92 ? -7.403 -10.068 0.425 1.00 94.38 92 ARG A C 1
ATOM 659 O O . ARG A 1 92 ? -7.544 -10.230 1.631 1.00 94.38 92 ARG A O 1
ATOM 666 N N . LEU A 1 93 ? -8.380 -9.654 -0.377 1.00 93.44 93 LEU A N 1
ATOM 667 C CA . LEU A 1 93 ? -9.744 -9.356 0.061 1.00 93.44 93 LEU A CA 1
ATOM 668 C C . LEU A 1 93 ? -10.663 -10.591 0.072 1.00 93.44 93 LEU A C 1
ATOM 670 O O . LEU A 1 93 ? -11.835 -10.472 0.417 1.00 93.44 93 LEU A O 1
ATOM 674 N N . GLY A 1 94 ? -10.169 -11.771 -0.326 1.00 92.69 94 GLY A N 1
ATOM 675 C CA . GLY A 1 94 ? -10.972 -12.998 -0.375 1.00 92.69 94 GLY A CA 1
ATOM 676 C C . GLY A 1 94 ? -12.103 -12.967 -1.412 1.00 92.69 94 GLY A C 1
ATOM 677 O O . GLY A 1 94 ? -13.096 -13.674 -1.264 1.00 92.69 94 GLY A O 1
ATOM 678 N N . LEU A 1 95 ? -11.973 -12.148 -2.460 1.00 89.00 95 LEU A N 1
ATOM 679 C CA . LEU A 1 95 ? -12.989 -11.971 -3.505 1.00 89.00 95 LEU A CA 1
ATOM 680 C C . LEU A 1 95 ? -12.914 -13.033 -4.608 1.00 89.00 95 LEU A C 1
ATOM 682 O O . LEU A 1 95 ? -13.834 -13.149 -5.421 1.00 89.00 95 LEU A O 1
ATOM 686 N N . VAL A 1 96 ? -11.836 -13.821 -4.647 1.00 78.81 96 VAL A N 1
ATOM 687 C CA . VAL A 1 96 ? -11.680 -14.900 -5.626 1.00 78.81 96 VAL A CA 1
ATOM 688 C C . VAL A 1 96 ? -12.689 -16.008 -5.316 1.00 78.81 96 VAL A C 1
ATOM 690 O O . VAL A 1 96 ? -12.488 -16.822 -4.415 1.00 78.81 96 VAL A O 1
ATOM 693 N N . ARG A 1 97 ? -13.781 -16.062 -6.087 1.00 60.69 97 ARG A N 1
ATOM 694 C CA . ARG A 1 97 ? -14.696 -17.210 -6.087 1.00 60.69 97 ARG A CA 1
ATOM 695 C C . ARG A 1 97 ? -13.985 -18.430 -6.670 1.00 60.69 97 ARG A C 1
ATOM 697 O O . ARG A 1 97 ? -13.402 -18.362 -7.751 1.00 60.69 97 ARG A O 1
ATOM 704 N N . SER A 1 98 ? -14.121 -19.567 -5.995 1.00 56.16 98 SER A N 1
ATOM 705 C CA . SER A 1 98 ? -13.628 -20.899 -6.384 1.00 56.16 98 SER A CA 1
ATOM 706 C C . SER A 1 98 ? -14.111 -21.388 -7.763 1.00 56.16 98 SER A C 1
ATOM 708 O O . SER A 1 98 ? -13.665 -22.426 -8.251 1.00 56.16 98 SER A O 1
ATOM 710 N N . ASP A 1 99 ? -15.022 -20.654 -8.402 1.00 52.66 99 ASP A N 1
ATOM 711 C CA . ASP A 1 99 ? -15.924 -21.179 -9.424 1.00 52.66 99 ASP A CA 1
ATOM 712 C C . ASP A 1 99 ? -15.448 -20.881 -10.858 1.00 52.66 99 ASP A C 1
ATOM 714 O O . ASP A 1 99 ? -15.918 -21.513 -11.802 1.00 52.66 99 ASP A O 1
ATOM 718 N N . LEU A 1 100 ? -14.486 -19.966 -11.052 1.00 53.69 100 LEU A N 1
ATOM 719 C CA . LEU A 1 100 ? -14.031 -19.568 -12.396 1.00 53.69 100 LEU A CA 1
ATOM 720 C C . LEU A 1 100 ? -12.908 -20.440 -12.985 1.00 53.69 100 LEU A C 1
ATOM 722 O O . LEU A 1 100 ? -12.597 -20.314 -14.166 1.00 53.69 100 LEU A O 1
ATOM 726 N N . ARG A 1 101 ? -12.331 -21.379 -12.221 1.00 51.50 101 ARG A N 1
ATOM 727 C CA . ARG A 1 101 ? -11.289 -22.300 -12.733 1.00 51.50 101 ARG A CA 1
ATOM 728 C C . ARG A 1 101 ? -11.826 -23.429 -13.628 1.00 51.50 101 ARG A C 1
ATOM 730 O O . ARG A 1 101 ? -11.040 -24.246 -14.090 1.00 51.50 101 ARG A O 1
ATOM 737 N N . LYS A 1 102 ? -13.140 -23.499 -13.884 1.00 46.00 102 LYS A N 1
ATOM 738 C CA . LYS A 1 102 ? -13.757 -24.524 -14.753 1.00 46.00 102 LYS A CA 1
ATOM 739 C C . LYS A 1 102 ? -14.131 -24.043 -16.160 1.00 46.00 102 LYS A C 1
ATOM 741 O O . LYS A 1 102 ? -14.735 -24.808 -16.903 1.00 46.00 102 LYS A O 1
ATOM 746 N N . ALA A 1 103 ? -13.764 -22.824 -16.551 1.00 48.94 103 ALA A N 1
ATOM 747 C CA . ALA A 1 103 ? -14.011 -22.316 -17.901 1.00 48.94 103 ALA A CA 1
ATOM 748 C C . ALA A 1 103 ? -12.720 -22.280 -18.737 1.00 48.94 103 ALA A C 1
ATOM 750 O O . ALA A 1 103 ? -12.292 -21.236 -19.218 1.00 48.94 103 ALA A O 1
ATOM 751 N N . THR A 1 104 ? -12.088 -23.435 -18.915 1.00 43.44 104 THR A N 1
ATOM 752 C CA . THR A 1 104 ? -11.205 -23.664 -20.063 1.00 43.44 104 THR A CA 1
ATOM 753 C C . THR A 1 104 ? -11.603 -25.012 -20.653 1.00 43.44 104 THR A C 1
ATOM 755 O O . THR A 1 104 ? -11.295 -26.061 -20.087 1.00 43.44 104 THR A O 1
ATOM 758 N N . LEU A 1 105 ? -12.421 -24.926 -21.708 1.00 42.19 105 LEU A N 1
ATOM 759 C CA . LEU A 1 105 ? -12.659 -25.980 -22.697 1.00 42.19 105 LEU A CA 1
ATOM 760 C C . LEU A 1 105 ? -11.416 -26.137 -23.575 1.00 42.19 105 LEU A C 1
ATOM 762 O O . LEU A 1 105 ? -10.780 -25.093 -23.850 1.00 42.19 105 LEU A O 1
#

Sequence (105 aa):
DGLLGAYGVEAILRDESIRAALSGVVLCANDPVGAWGGVEILRNGFDIDPIAVTGPATDNQVGIDILAERCNVPAINAMTHAAELGDLLQSRLGLVRSDLRKATL

Radius of gyration: 15.34 Å; chains: 1; bounding box: 31×45×37 Å

pLDDT: mean 89.79, std 13.62, range [42.19, 98.19]

Secondary structure (DSSP, 8-state):
--SSSTTSHHHHHH-HHHHHH----EEE-SSHHHHHHHHHHHHHHH----SEEESGGGSSHHHHHHHHHHH-S-B--TTTSHHHHHHHHHHHTT---TTGGG---